Protein AF-A0AAU3SQ61-F1 (afdb_monomer_lite)

Secondary structure (DSSP, 8-state):
---PPPPPPPPPPP---PPPPPP-------PPPP-----S----EEEEEE--SSTTSPPEEEEEETTS-EEEEESHHHHHHHHHHHHHHHHH-TTTS------

Radius of gyration: 33.77 Å; chains: 1; bounding box: 32×100×55 Å

Sequence (103 aa):
MTARPGPAEPAPALDGSSAPKGVAEGVPSSVRPDPHADDGRRPIAWLHIVAPPSYGASPSVRSWCSCGRDLFAAGRARALALITDHAEHRTACSRLTPRREAA

Structure (mmCIF, N/CA/C/O backbone):
data_AF-A0AAU3SQ61-F1
#
_entry.id   AF-A0AAU3SQ61-F1
#
loop_
_atom_site.group_PDB
_atom_site.id
_atom_site.type_symbol
_atom_site.label_atom_id
_atom_site.label_alt_id
_atom_site.label_comp_id
_atom_site.label_asym_id
_atom_site.label_entity_id
_atom_site.label_seq_id
_atom_site.pdbx_PDB_ins_code
_atom_site.Cartn_x
_atom_site.Cartn_y
_atom_site.Cartn_z
_atom_site.occupancy
_atom_site.B_iso_or_equiv
_atom_site.auth_seq_id
_atom_site.auth_comp_id
_atom_site.auth_asym_id
_atom_site.auth_atom_id
_atom_site.pdbx_PDB_model_num
ATOM 1 N N . MET A 1 1 ? -15.084 -85.965 -29.846 1.00 39.06 1 MET A N 1
ATOM 2 C CA . MET A 1 1 ? -14.649 -86.824 -28.728 1.00 39.06 1 MET A CA 1
ATOM 3 C C . MET A 1 1 ? -13.791 -85.987 -27.798 1.00 39.06 1 MET A C 1
ATOM 5 O O . MET A 1 1 ? -13.007 -85.171 -28.254 1.00 39.06 1 MET A O 1
ATOM 9 N N . THR A 1 2 ? -14.094 -86.116 -26.518 1.00 41.81 2 THR A N 1
ATOM 10 C CA . THR A 1 2 ? -13.702 -85.342 -25.335 1.00 41.81 2 THR A CA 1
ATOM 11 C C . THR A 1 2 ? -12.221 -85.401 -24.959 1.00 41.81 2 THR A C 1
ATOM 13 O O . THR A 1 2 ? -11.643 -86.478 -25.004 1.00 41.81 2 THR A O 1
ATOM 16 N N . ALA A 1 3 ? -11.690 -84.300 -24.414 1.00 50.41 3 ALA A N 1
ATOM 17 C CA . ALA A 1 3 ? -10.886 -84.305 -23.183 1.00 50.41 3 ALA A CA 1
ATOM 18 C C . ALA A 1 3 ? -10.803 -82.878 -22.605 1.00 50.41 3 ALA A C 1
ATOM 20 O O . ALA A 1 3 ? -10.252 -81.971 -23.221 1.00 50.41 3 ALA A O 1
ATOM 21 N N . ARG A 1 4 ? -11.393 -82.677 -21.424 1.00 60.94 4 ARG A N 1
ATOM 22 C CA . ARG A 1 4 ? -11.260 -81.470 -20.595 1.00 60.94 4 ARG A CA 1
ATOM 23 C C . ARG A 1 4 ? -10.007 -81.678 -19.723 1.00 60.94 4 ARG A C 1
ATOM 25 O O . ARG A 1 4 ? -9.978 -82.696 -19.033 1.00 60.94 4 ARG A O 1
ATOM 32 N N . PRO A 1 5 ? -8.988 -80.801 -19.720 1.00 60.19 5 PRO A N 1
ATOM 33 C CA . PRO A 1 5 ? -7.881 -80.926 -18.772 1.00 60.19 5 PRO A CA 1
ATOM 34 C C . PRO A 1 5 ? -8.380 -80.593 -17.360 1.00 60.19 5 PRO A C 1
ATOM 36 O O . PRO A 1 5 ? -9.053 -79.578 -17.167 1.00 60.19 5 PRO A O 1
ATOM 39 N N . GLY A 1 6 ? -8.111 -81.477 -16.397 1.00 56.72 6 GLY A N 1
ATOM 40 C CA . GLY A 1 6 ? -8.502 -81.311 -14.996 1.00 56.72 6 GLY A CA 1
ATOM 41 C C . GLY A 1 6 ? -7.774 -80.143 -14.312 1.00 56.72 6 GLY A C 1
ATOM 42 O O . GLY A 1 6 ? -6.679 -79.774 -14.739 1.00 56.72 6 GLY A O 1
ATOM 43 N N . PRO A 1 7 ? -8.369 -79.535 -13.273 1.00 62.69 7 PRO A N 1
ATOM 44 C CA . PRO A 1 7 ? -7.730 -78.458 -12.523 1.00 62.69 7 PRO A CA 1
ATOM 45 C C . PRO A 1 7 ? -6.493 -78.969 -11.767 1.00 62.69 7 PRO A C 1
ATOM 47 O O . PRO A 1 7 ? -6.518 -80.050 -11.183 1.00 62.69 7 PRO A O 1
ATOM 50 N N . ALA A 1 8 ? -5.415 -78.182 -11.794 1.00 52.16 8 ALA A N 1
ATOM 51 C CA . ALA A 1 8 ? -4.176 -78.466 -11.080 1.00 52.16 8 ALA A CA 1
ATOM 52 C C . ALA A 1 8 ? -4.361 -78.292 -9.562 1.00 52.16 8 ALA A C 1
ATOM 54 O O . ALA A 1 8 ? -4.909 -77.289 -9.104 1.00 52.16 8 ALA A O 1
ATOM 55 N N . GLU A 1 9 ? -3.894 -79.278 -8.800 1.00 57.25 9 GLU A N 1
ATOM 56 C CA . GLU A 1 9 ? -3.833 -79.272 -7.338 1.00 57.25 9 GLU A CA 1
ATOM 57 C C . GLU A 1 9 ? -2.821 -78.209 -6.854 1.00 57.25 9 GLU A C 1
ATOM 59 O O . GLU A 1 9 ? -1.709 -78.146 -7.389 1.00 57.25 9 GLU A O 1
ATOM 64 N N . PRO A 1 10 ? -3.164 -77.333 -5.891 1.00 56.12 10 PRO A N 1
ATOM 65 C CA . PRO A 1 10 ? -2.216 -76.351 -5.375 1.00 56.12 10 PRO A CA 1
ATOM 66 C C . PRO A 1 10 ? -1.164 -77.010 -4.467 1.00 56.12 10 PRO A C 1
ATOM 68 O O . PRO A 1 10 ? -1.493 -77.741 -3.536 1.00 56.12 10 PRO A O 1
ATOM 71 N N . ALA A 1 11 ? 0.109 -76.710 -4.737 1.00 49.41 11 ALA A N 1
ATOM 72 C CA . ALA A 1 11 ? 1.262 -77.138 -3.946 1.00 49.41 11 ALA A CA 1
ATOM 73 C C . ALA A 1 11 ? 1.227 -76.569 -2.507 1.00 49.41 11 ALA A C 1
ATOM 75 O O . ALA A 1 11 ? 0.710 -75.465 -2.306 1.00 49.41 11 ALA A O 1
ATOM 76 N N . PRO A 1 12 ? 1.798 -77.272 -1.506 1.00 54.41 12 PRO A N 1
ATOM 77 C CA . PRO A 1 12 ? 1.815 -76.794 -0.127 1.00 54.41 12 PRO A CA 1
ATOM 78 C C . PRO A 1 12 ? 2.616 -75.492 -0.010 1.00 54.41 12 PRO A C 1
ATOM 80 O O . PRO A 1 12 ? 3.714 -75.363 -0.556 1.00 54.41 12 PRO A O 1
ATOM 83 N N . ALA A 1 13 ? 2.054 -74.523 0.713 1.00 54.97 13 ALA A N 1
ATOM 84 C CA . ALA A 1 13 ? 2.732 -73.278 1.034 1.00 54.97 13 ALA A CA 1
ATOM 85 C C . ALA A 1 13 ? 3.949 -73.563 1.929 1.00 54.97 13 ALA A C 1
ATOM 87 O O . ALA A 1 13 ? 3.836 -74.252 2.940 1.00 54.97 13 ALA A O 1
ATOM 88 N N . LEU A 1 14 ? 5.113 -73.029 1.552 1.00 51.00 14 LEU A N 1
ATOM 89 C CA . LEU A 1 14 ? 6.278 -72.980 2.429 1.00 51.00 14 LEU A CA 1
ATOM 90 C C . LEU A 1 14 ? 6.000 -71.973 3.551 1.00 51.00 14 LEU A C 1
ATOM 92 O O . LEU A 1 14 ? 5.819 -70.782 3.288 1.00 51.00 14 LEU A O 1
ATOM 96 N N . ASP A 1 15 ? 5.997 -72.462 4.789 1.00 52.12 15 ASP A N 1
ATOM 97 C CA . ASP A 1 15 ? 6.006 -71.656 6.008 1.00 52.12 15 ASP A CA 1
ATOM 98 C C . ASP A 1 15 ? 7.290 -70.816 6.067 1.00 52.12 15 ASP A C 1
ATOM 100 O O . ASP A 1 15 ? 8.348 -71.255 6.517 1.00 52.12 15 ASP A O 1
ATOM 104 N N . GLY A 1 16 ? 7.201 -69.585 5.570 1.00 46.91 16 GLY A N 1
ATOM 105 C CA . GLY A 1 16 ? 8.253 -68.581 5.638 1.00 46.91 16 GLY A CA 1
ATOM 106 C C . GLY A 1 16 ? 7.815 -67.417 6.515 1.00 46.91 16 GLY A C 1
ATOM 107 O O . GLY A 1 16 ? 7.321 -66.410 6.011 1.00 46.91 16 GLY A O 1
ATOM 108 N N . SER A 1 17 ? 7.993 -67.535 7.831 1.00 56.91 17 SER A N 1
ATOM 109 C CA . SER A 1 17 ? 7.802 -66.418 8.762 1.00 56.91 17 SER A CA 1
ATOM 110 C C . SER A 1 17 ? 8.841 -65.324 8.482 1.00 56.91 17 SER A C 1
ATOM 112 O O . SER A 1 17 ? 9.988 -65.419 8.917 1.00 56.91 17 SER A O 1
ATOM 114 N N . SER A 1 18 ? 8.452 -64.268 7.763 1.00 59.12 18 SER A N 1
ATOM 115 C CA . SER A 1 18 ? 9.263 -63.051 7.641 1.00 59.12 18 SER A CA 1
ATOM 116 C C . SER A 1 18 ? 9.204 -62.257 8.947 1.00 59.12 18 SER A C 1
ATOM 118 O O . SER A 1 18 ? 8.121 -61.951 9.444 1.00 59.12 18 SER A O 1
ATOM 120 N N . ALA A 1 19 ? 10.370 -61.917 9.501 1.00 57.34 19 ALA A N 1
ATOM 121 C CA . ALA A 1 19 ? 10.487 -61.052 10.674 1.00 57.34 19 ALA A CA 1
ATOM 122 C C . ALA A 1 19 ? 9.799 -59.688 10.429 1.00 57.34 19 ALA A C 1
ATOM 124 O O . ALA A 1 19 ? 9.856 -59.175 9.305 1.00 57.34 19 ALA A O 1
ATOM 125 N N . PRO A 1 20 ? 9.164 -59.070 11.444 1.00 60.62 20 PRO A N 1
ATOM 126 C CA . PRO A 1 20 ? 8.518 -57.778 11.266 1.00 60.62 20 PRO A CA 1
ATOM 127 C C . PRO A 1 20 ? 9.551 -56.707 10.904 1.00 60.62 20 PRO A C 1
ATOM 129 O O . PRO A 1 20 ? 10.582 -56.543 11.556 1.00 60.62 20 PRO A O 1
ATOM 132 N N . LYS A 1 21 ? 9.248 -55.967 9.836 1.00 60.75 21 LYS A N 1
ATOM 133 C CA . LYS A 1 21 ? 10.020 -54.815 9.372 1.00 60.75 21 LYS A CA 1
ATOM 134 C C . LYS A 1 21 ? 10.051 -53.762 10.486 1.00 60.75 21 LYS A C 1
ATOM 136 O O . LYS A 1 21 ? 8.998 -53.293 10.911 1.00 60.75 21 LYS A O 1
ATOM 141 N N . GLY A 1 22 ? 11.247 -53.418 10.965 1.00 57.59 22 GLY A N 1
ATOM 142 C CA . GLY A 1 22 ? 11.435 -52.394 11.994 1.00 57.59 22 GLY A CA 1
ATOM 143 C C . GLY A 1 22 ? 10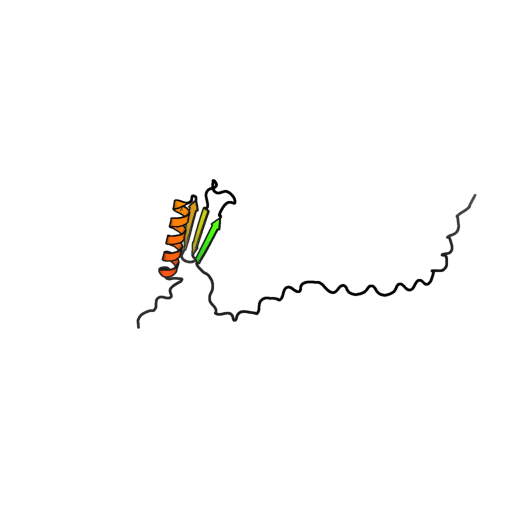.862 -51.042 11.563 1.00 57.59 22 GLY A C 1
ATOM 144 O O . GLY A 1 22 ? 10.955 -50.660 10.394 1.00 57.59 22 GLY A O 1
ATOM 145 N N . VAL A 1 23 ? 10.251 -50.334 12.512 1.00 63.50 23 VAL A N 1
ATOM 146 C CA . VAL A 1 23 ? 9.765 -48.962 12.330 1.00 63.50 23 VAL A CA 1
ATOM 147 C C . VAL A 1 23 ? 10.960 -48.059 12.026 1.00 63.50 23 VAL A C 1
ATOM 149 O O . VAL A 1 23 ? 11.911 -48.005 12.802 1.00 63.50 23 VAL A O 1
ATOM 152 N N . ALA A 1 24 ? 10.921 -47.351 10.898 1.00 66.12 24 ALA A N 1
ATOM 153 C CA . ALA A 1 24 ? 11.857 -46.266 10.645 1.00 66.12 24 ALA A CA 1
ATOM 154 C C . ALA A 1 24 ? 11.448 -45.059 11.507 1.00 66.12 24 ALA A C 1
ATOM 156 O O . ALA A 1 24 ? 10.442 -44.407 11.231 1.00 66.12 24 ALA A O 1
ATOM 157 N N . GLU A 1 25 ? 12.216 -44.777 12.557 1.00 63.78 25 GLU A N 1
ATOM 158 C CA . GLU A 1 25 ? 12.196 -43.481 13.239 1.00 63.78 25 GLU A CA 1
ATOM 159 C C . GLU A 1 25 ? 12.711 -42.409 12.267 1.00 63.78 25 GLU A C 1
ATOM 161 O O . GLU A 1 25 ? 13.807 -42.548 11.721 1.00 63.78 25 GLU A O 1
ATOM 166 N N . GLY A 1 26 ? 11.931 -41.349 12.024 1.00 67.25 26 GLY A N 1
ATOM 167 C CA . GLY A 1 26 ? 12.428 -40.216 11.233 1.00 67.25 26 GLY A CA 1
ATOM 168 C C . GLY A 1 26 ? 11.421 -39.410 10.414 1.00 67.25 26 GLY A C 1
ATOM 169 O O . GLY A 1 26 ? 11.822 -38.824 9.411 1.00 67.25 26 GLY A O 1
ATOM 170 N N . VAL A 1 27 ? 10.139 -39.334 10.789 1.00 70.06 27 VAL A N 1
ATOM 171 C CA . VAL A 1 27 ? 9.267 -38.275 10.244 1.00 70.06 27 VAL A CA 1
ATOM 172 C C . VAL A 1 27 ? 9.483 -37.015 11.085 1.00 70.06 27 VAL A C 1
ATOM 174 O O . VAL A 1 27 ? 9.158 -37.043 12.275 1.00 70.06 27 VAL A O 1
ATOM 177 N N . PRO A 1 28 ? 10.000 -35.902 10.528 1.00 64.94 28 PRO A N 1
ATOM 178 C CA . PRO A 1 28 ? 9.994 -34.638 11.246 1.00 64.94 28 PRO A CA 1
ATOM 179 C C . PRO A 1 28 ? 8.538 -34.234 11.484 1.00 64.94 28 PRO A C 1
ATOM 181 O O . PRO A 1 28 ? 7.820 -33.827 10.568 1.00 64.94 28 PRO A O 1
ATOM 184 N N . SER A 1 29 ? 8.088 -34.382 12.729 1.00 69.69 29 SER A N 1
ATOM 185 C CA . SER A 1 29 ? 6.794 -33.867 13.152 1.00 69.69 29 SER A CA 1
ATOM 186 C C . SER A 1 29 ? 6.854 -32.352 13.038 1.00 69.69 29 SER A C 1
ATOM 188 O O . SER A 1 29 ? 7.585 -31.688 13.769 1.00 69.69 29 SER A O 1
ATOM 190 N N . SER A 1 30 ? 6.105 -31.799 12.088 1.00 73.12 30 SER A N 1
ATOM 191 C CA . SER A 1 30 ? 5.873 -30.361 12.048 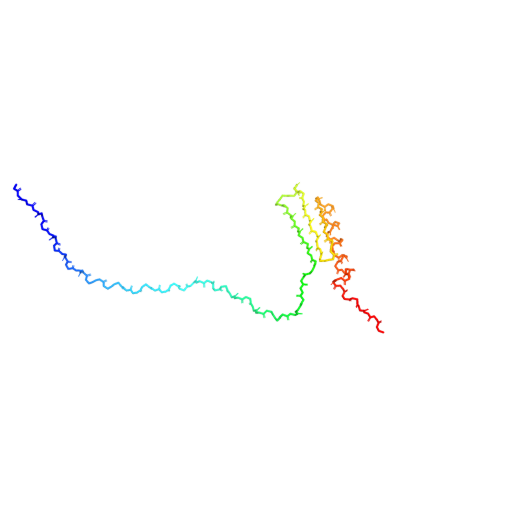1.00 73.12 30 SER A CA 1
ATOM 192 C C . SER A 1 30 ? 5.013 -30.025 13.263 1.00 73.12 30 SER A C 1
ATOM 194 O O . SER A 1 30 ? 3.812 -30.296 13.263 1.00 73.12 30 SER A O 1
ATOM 196 N N . VAL A 1 31 ? 5.638 -29.519 14.328 1.00 80.44 31 VAL A N 1
ATOM 197 C CA . VAL A 1 31 ? 4.923 -29.038 15.515 1.00 80.44 31 VAL A CA 1
ATOM 198 C C . VAL A 1 31 ? 3.930 -27.981 15.043 1.00 80.44 31 VAL A C 1
ATOM 200 O O . VAL A 1 31 ? 4.308 -27.025 14.361 1.00 80.44 31 VAL A O 1
ATOM 203 N N . ARG A 1 32 ? 2.639 -28.183 15.334 1.00 76.62 32 ARG A N 1
ATOM 204 C CA . ARG A 1 32 ? 1.632 -27.163 15.039 1.00 76.62 32 ARG A CA 1
ATOM 205 C C . ARG A 1 32 ? 1.984 -25.902 15.830 1.00 76.62 32 ARG A C 1
ATOM 207 O O . ARG A 1 32 ? 2.336 -26.038 16.999 1.00 76.62 32 ARG A O 1
ATOM 214 N N . PRO A 1 33 ? 1.872 -24.706 15.228 1.00 77.62 33 PRO A N 1
ATOM 215 C CA . PRO A 1 33 ? 1.995 -23.468 15.980 1.00 77.62 33 PRO A CA 1
ATOM 216 C C . PRO A 1 33 ? 1.055 -23.494 17.186 1.00 77.62 33 PRO A C 1
ATOM 218 O O . PRO A 1 33 ? -0.096 -23.926 17.052 1.00 77.62 33 PRO A O 1
ATOM 221 N N . ASP A 1 34 ? 1.545 -23.035 18.338 1.00 81.44 34 ASP A N 1
ATOM 222 C CA . ASP A 1 34 ? 0.699 -22.847 19.511 1.00 81.44 34 ASP A CA 1
ATOM 223 C C . ASP A 1 34 ? -0.487 -21.944 19.142 1.00 81.44 34 ASP A C 1
ATOM 225 O O . ASP A 1 34 ? -0.300 -20.926 18.462 1.00 81.44 34 ASP A O 1
ATOM 229 N N . PRO A 1 35 ? -1.718 -22.289 19.556 1.00 78.88 35 PRO A N 1
ATOM 230 C CA . PRO A 1 35 ? -2.866 -21.432 19.324 1.00 78.88 35 PRO A CA 1
ATOM 231 C C . PRO A 1 35 ? -2.635 -20.063 19.969 1.00 78.88 35 PRO A C 1
ATOM 233 O O . PRO A 1 35 ? -2.568 -19.935 21.192 1.00 78.88 35 PRO A O 1
ATOM 236 N N . HIS A 1 36 ? -2.533 -19.021 19.150 1.00 77.75 36 HIS A N 1
ATOM 237 C CA . HIS A 1 36 ? -2.585 -17.653 19.647 1.00 77.75 36 HIS A CA 1
ATOM 238 C C . HIS A 1 36 ? -4.010 -17.358 20.134 1.00 77.75 36 HIS A C 1
ATOM 240 O O . HIS A 1 36 ? -4.977 -17.661 19.431 1.00 77.75 36 HIS A O 1
ATOM 246 N N . ALA A 1 37 ? -4.149 -16.776 21.331 1.00 83.38 37 ALA A N 1
ATOM 247 C CA . ALA A 1 37 ? -5.440 -16.295 21.817 1.00 83.38 37 ALA A CA 1
ATOM 248 C C . ALA A 1 37 ? -6.024 -15.288 20.810 1.00 83.38 37 ALA A C 1
ATOM 250 O O . ALA A 1 37 ? -5.322 -14.367 20.391 1.00 83.38 37 ALA A O 1
ATOM 251 N N . ASP A 1 38 ? -7.287 -15.474 20.4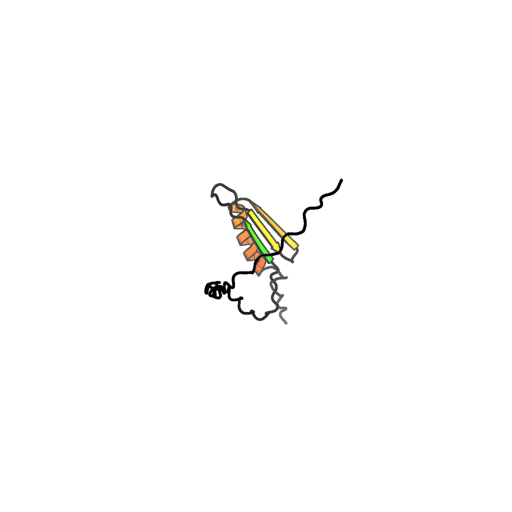09 1.00 83.75 38 ASP A N 1
ATOM 252 C CA . ASP A 1 38 ? -7.963 -14.546 19.496 1.00 83.75 38 ASP A CA 1
ATOM 253 C C . ASP A 1 38 ? -8.120 -13.190 20.191 1.00 83.75 38 ASP A C 1
ATOM 255 O O . ASP A 1 38 ? -8.897 -13.046 21.133 1.00 83.75 38 ASP A O 1
ATOM 259 N N . ASP A 1 39 ? -7.376 -12.186 19.731 1.00 82.38 39 ASP A N 1
ATOM 260 C CA . ASP A 1 39 ? -7.443 -10.819 20.257 1.00 82.38 39 ASP A CA 1
ATOM 261 C C . ASP A 1 39 ? -8.575 -9.993 19.613 1.00 82.38 39 ASP A C 1
ATOM 263 O O . ASP A 1 39 ? -8.678 -8.783 19.828 1.00 82.38 39 ASP A O 1
ATOM 267 N N . GLY A 1 40 ? -9.418 -10.638 18.795 1.00 82.31 40 GLY A N 1
ATOM 268 C CA . GLY A 1 40 ? -10.544 -10.033 18.087 1.00 82.31 40 GLY A CA 1
ATOM 269 C C . GLY A 1 40 ? -10.142 -9.059 16.976 1.00 82.31 40 GLY A C 1
ATOM 270 O O . GLY A 1 40 ? -11.011 -8.539 16.271 1.00 82.31 40 GLY A O 1
ATOM 271 N N . ARG A 1 41 ? -8.845 -8.800 16.767 1.00 81.06 41 ARG A N 1
ATOM 272 C CA . ARG A 1 41 ? -8.387 -7.896 15.712 1.00 81.06 41 ARG A CA 1
ATOM 273 C C . ARG A 1 41 ? -8.445 -8.622 14.380 1.00 81.06 41 ARG A C 1
ATOM 275 O O . ARG A 1 41 ? -8.130 -9.806 14.257 1.00 81.06 41 ARG A O 1
ATOM 282 N N . ARG A 1 42 ? -8.874 -7.905 13.347 1.00 83.50 42 ARG A N 1
ATOM 283 C CA . ARG A 1 42 ? -8.898 -8.403 11.970 1.00 83.50 42 ARG A CA 1
ATOM 284 C C . ARG A 1 42 ? -8.113 -7.427 11.094 1.00 83.50 42 ARG A C 1
ATOM 286 O O . ARG A 1 42 ? -8.276 -6.216 11.257 1.00 83.50 42 ARG A O 1
ATOM 293 N N . PRO A 1 43 ? -7.250 -7.904 10.183 1.00 82.88 43 PRO A N 1
ATOM 294 C CA . PRO A 1 43 ? -6.593 -7.027 9.226 1.00 82.88 43 PRO A CA 1
ATOM 295 C C . PRO A 1 43 ? -7.646 -6.445 8.279 1.00 82.88 43 PRO A C 1
ATOM 297 O O . PRO A 1 43 ? -8.442 -7.184 7.708 1.00 82.88 43 PRO A O 1
ATOM 300 N N . ILE A 1 44 ? -7.653 -5.122 8.118 1.00 89.50 44 ILE A N 1
ATOM 301 C CA . ILE A 1 44 ? -8.603 -4.428 7.231 1.00 89.50 44 ILE A CA 1
ATOM 302 C C . ILE A 1 44 ? -7.931 -3.591 6.137 1.00 89.50 44 ILE A C 1
ATOM 304 O O . ILE A 1 44 ? -8.620 -3.054 5.272 1.00 89.50 44 ILE A O 1
ATOM 308 N N . ALA A 1 45 ? -6.600 -3.481 6.164 1.00 93.12 45 ALA A N 1
ATOM 309 C CA . ALA A 1 45 ? -5.796 -2.862 5.117 1.00 93.12 45 ALA A CA 1
ATOM 310 C C . ALA A 1 45 ? -4.637 -3.784 4.743 1.00 93.12 45 ALA A C 1
ATOM 312 O O . ALA A 1 45 ? -3.935 -4.297 5.620 1.00 93.12 45 ALA A O 1
ATOM 313 N N . TRP A 1 46 ? -4.434 -3.952 3.443 1.00 96.19 46 TRP A N 1
ATOM 314 C CA . TRP A 1 46 ? -3.488 -4.885 2.855 1.00 96.19 46 TRP A CA 1
ATOM 315 C C . TRP A 1 46 ? -2.610 -4.205 1.811 1.00 96.19 46 TRP A C 1
ATOM 317 O O . TRP A 1 46 ? -3.016 -3.250 1.143 1.00 96.19 46 TRP A O 1
ATOM 327 N N . LEU A 1 47 ? -1.403 -4.744 1.672 1.00 97.88 47 LEU A N 1
ATOM 328 C CA . LEU A 1 47 ? -0.404 -4.326 0.706 1.00 97.88 47 LEU A CA 1
ATOM 329 C C . LEU A 1 47 ? 0.176 -5.580 0.052 1.00 97.88 47 LEU A C 1
ATOM 331 O O . LEU A 1 47 ? 0.766 -6.419 0.729 1.00 97.88 47 LEU A O 1
ATOM 335 N N . HIS A 1 48 ? -0.002 -5.710 -1.257 1.00 98.00 48 HIS A N 1
ATOM 336 C CA . HIS A 1 48 ? 0.583 -6.776 -2.059 1.00 98.00 48 HIS A CA 1
ATOM 337 C C . HIS A 1 48 ? 1.710 -6.200 -2.906 1.00 98.00 48 HIS A C 1
ATOM 339 O O . HIS A 1 48 ? 1.482 -5.280 -3.690 1.00 98.00 48 HIS A O 1
ATOM 345 N N . ILE A 1 49 ? 2.917 -6.736 -2.742 1.00 97.50 49 ILE A N 1
ATOM 346 C CA . ILE A 1 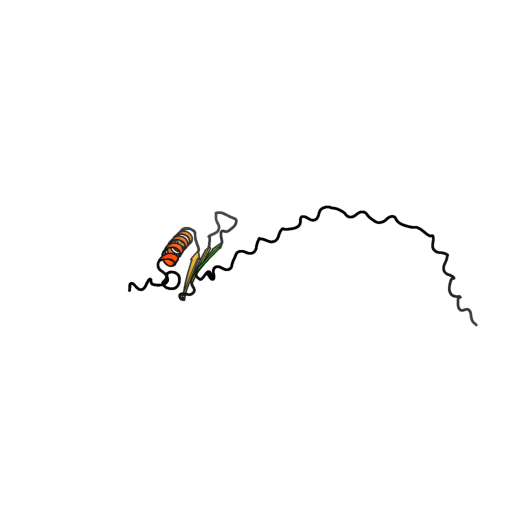49 ? 4.119 -6.305 -3.454 1.00 97.50 49 ILE A CA 1
ATOM 347 C C . ILE A 1 49 ? 4.610 -7.481 -4.286 1.00 97.50 49 ILE A C 1
ATOM 349 O O . ILE A 1 49 ? 4.908 -8.545 -3.750 1.00 97.50 49 ILE A O 1
ATOM 353 N N . VAL A 1 50 ? 4.737 -7.269 -5.590 1.00 97.44 50 VAL A N 1
ATOM 354 C CA . VAL A 1 50 ? 5.377 -8.210 -6.505 1.00 97.44 50 VAL A CA 1
ATOM 355 C C . VAL A 1 50 ? 6.733 -7.632 -6.879 1.00 97.44 50 VAL 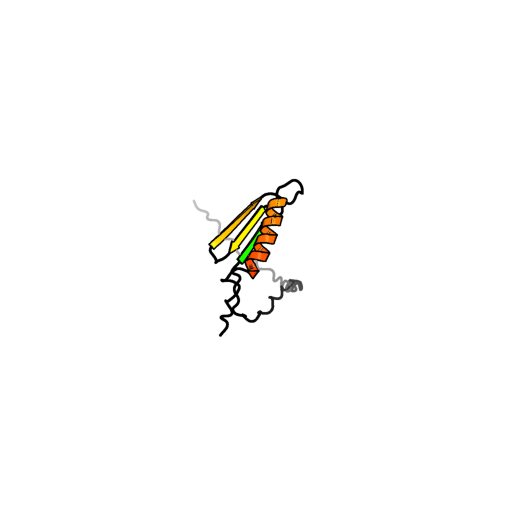A C 1
ATOM 357 O O . VAL A 1 50 ? 6.813 -6.646 -7.617 1.00 97.44 50 VAL A O 1
ATOM 360 N N . ALA A 1 51 ? 7.790 -8.248 -6.354 1.00 92.81 51 ALA A N 1
ATOM 361 C CA . ALA A 1 51 ? 9.173 -7.984 -6.727 1.00 92.81 51 ALA A CA 1
ATOM 362 C C . ALA A 1 51 ? 9.633 -9.077 -7.711 1.00 92.81 51 ALA A C 1
ATOM 364 O O . ALA A 1 51 ? 9.762 -10.235 -7.311 1.00 92.81 51 ALA A O 1
ATOM 365 N N . PRO A 1 52 ? 9.830 -8.752 -8.999 1.00 92.56 52 PRO A N 1
ATOM 366 C CA . PRO A 1 52 ? 10.310 -9.708 -9.987 1.00 92.56 52 PRO A CA 1
ATOM 367 C C . PRO A 1 52 ? 11.702 -10.263 -9.637 1.00 92.56 52 PRO A C 1
ATOM 369 O O . PRO A 1 52 ? 12.478 -9.584 -8.964 1.00 92.56 52 PRO A O 1
ATOM 372 N N . PRO A 1 53 ? 12.070 -11.450 -10.151 1.00 90.81 53 PRO A N 1
ATOM 373 C CA . PRO A 1 53 ? 13.359 -12.083 -9.858 1.00 90.81 53 PRO A CA 1
ATOM 374 C C . PRO A 1 53 ? 14.566 -11.364 -10.487 1.00 90.81 53 PRO A C 1
ATOM 376 O O . PRO A 1 53 ? 15.704 -11.666 -10.142 1.00 90.81 53 PRO A O 1
ATOM 379 N N . SER A 1 54 ? 14.343 -10.427 -11.416 1.00 92.19 54 SER A N 1
ATOM 380 C CA . SER A 1 54 ? 15.392 -9.659 -12.090 1.00 92.19 54 SER A CA 1
ATOM 381 C C . SER A 1 54 ? 15.267 -8.159 -11.811 1.00 92.19 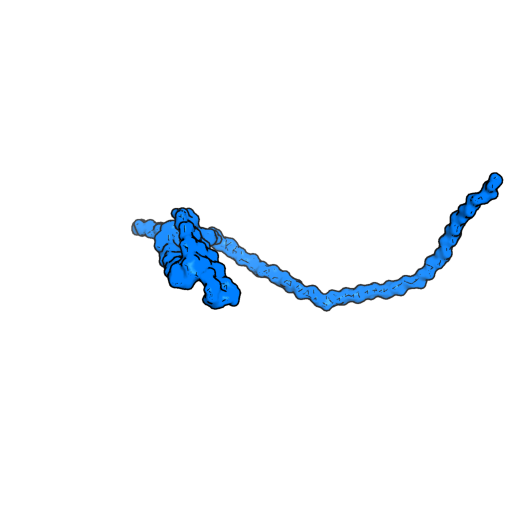54 SER A C 1
ATOM 383 O O . SER A 1 54 ? 14.174 -7.595 -11.817 1.00 92.19 54 SER A O 1
ATOM 385 N N . TYR A 1 55 ? 16.408 -7.486 -11.632 1.00 85.00 55 TYR A N 1
ATOM 386 C CA . TYR A 1 55 ? 16.471 -6.045 -11.340 1.00 85.00 55 TYR A CA 1
ATOM 387 C C . TYR A 1 55 ? 15.947 -5.149 -12.474 1.00 85.00 55 TYR A C 1
ATOM 389 O O . TYR A 1 55 ? 15.556 -4.012 -12.222 1.00 85.00 55 TYR A O 1
ATOM 397 N N . GLY A 1 56 ? 15.946 -5.643 -13.717 1.00 88.75 56 GLY A N 1
ATOM 398 C CA . GLY A 1 56 ? 15.425 -4.909 -14.874 1.00 88.75 56 GLY A CA 1
ATOM 399 C C . GLY A 1 56 ? 13.900 -4.957 -15.005 1.00 88.75 56 GLY A C 1
ATOM 400 O O . GLY A 1 56 ? 13.324 -4.162 -15.745 1.00 88.75 56 GLY A O 1
ATOM 401 N N . ALA A 1 57 ? 13.232 -5.872 -14.300 1.00 92.69 57 ALA A N 1
ATOM 402 C CA . ALA A 1 57 ? 11.784 -5.982 -14.341 1.00 92.69 57 ALA A CA 1
ATOM 403 C C . ALA A 1 57 ? 11.129 -5.018 -13.339 1.00 92.69 57 ALA A C 1
ATOM 405 O O . ALA A 1 57 ? 11.599 -4.803 -12.222 1.00 92.69 57 ALA A O 1
ATOM 406 N N . SER A 1 58 ? 10.019 -4.411 -13.760 1.00 95.38 58 SER A N 1
ATOM 407 C CA . SER A 1 58 ? 9.328 -3.407 -12.951 1.00 95.38 58 SER A CA 1
ATOM 408 C C . SER A 1 58 ? 8.564 -4.060 -11.795 1.00 95.38 58 SER A C 1
ATOM 410 O O . SER A 1 58 ? 7.735 -4.934 -12.051 1.00 95.38 58 SER A O 1
ATOM 412 N N . PRO A 1 59 ? 8.769 -3.624 -10.538 1.00 96.88 59 PRO A N 1
ATOM 413 C CA . PRO A 1 59 ? 7.944 -4.083 -9.430 1.00 96.88 59 PRO A CA 1
ATOM 414 C C . PRO A 1 59 ? 6.518 -3.557 -9.569 1.00 96.88 59 PRO A C 1
ATOM 416 O O . PRO A 1 59 ? 6.289 -2.513 -10.187 1.00 96.88 59 PRO A O 1
ATOM 419 N N . SER A 1 60 ? 5.568 -4.254 -8.955 1.00 97.88 60 SER A N 1
ATOM 420 C CA . SER A 1 60 ? 4.190 -3.781 -8.843 1.00 97.88 60 SER A CA 1
ATOM 421 C C . SER A 1 60 ? 3.698 -3.869 -7.408 1.00 97.88 60 SER A C 1
ATOM 423 O O . SER A 1 60 ? 4.137 -4.720 -6.636 1.00 97.88 60 SER A O 1
ATOM 425 N N . VAL A 1 61 ? 2.820 -2.946 -7.041 1.00 98.38 61 VAL A N 1
ATOM 426 C CA . VAL A 1 61 ? 2.262 -2.822 -5.701 1.00 98.38 61 VAL A CA 1
ATOM 427 C C . VAL A 1 61 ? 0.769 -2.570 -5.827 1.00 98.38 61 VAL A C 1
ATOM 429 O O . VAL A 1 61 ? 0.347 -1.719 -6.607 1.00 98.38 61 VAL A O 1
ATOM 432 N N . ARG A 1 62 ? -0.030 -3.290 -5.042 1.00 98.50 62 ARG A N 1
ATOM 433 C CA . ARG A 1 62 ? -1.458 -3.036 -4.861 1.00 98.50 62 ARG A CA 1
ATOM 434 C C . ARG A 1 62 ? -1.744 -2.807 -3.384 1.00 98.50 62 ARG A C 1
ATOM 436 O O . ARG A 1 62 ? -1.352 -3.616 -2.550 1.00 98.50 62 ARG A O 1
ATOM 443 N N . SER A 1 63 ? -2.423 -1.717 -3.071 1.00 97.81 63 SER A N 1
ATOM 444 C CA . SER A 1 63 ? -2.827 -1.327 -1.722 1.00 97.81 63 SER A CA 1
ATOM 445 C C . SER A 1 63 ? -4.342 -1.279 -1.683 1.00 97.81 63 SER A C 1
ATOM 447 O O . SER A 1 63 ? -4.936 -0.561 -2.482 1.00 97.81 63 SER A O 1
ATOM 449 N N . TRP A 1 64 ? -4.970 -2.010 -0.767 1.00 97.56 64 TRP A N 1
ATOM 450 C CA . TRP A 1 64 ? -6.416 -1.923 -0.587 1.00 97.56 64 TRP A CA 1
ATOM 451 C C . TRP A 1 64 ? -6.812 -1.907 0.884 1.00 97.56 64 TRP A C 1
ATOM 453 O O . TRP A 1 64 ? -6.111 -2.427 1.752 1.00 97.56 64 TRP A O 1
ATOM 463 N N . CYS A 1 65 ? -7.944 -1.276 1.171 1.00 95.81 65 CYS A N 1
ATOM 464 C CA . CYS A 1 65 ? -8.487 -1.120 2.511 1.00 95.81 65 CYS A CA 1
ATOM 465 C C . CYS A 1 65 ? -10.006 -1.279 2.481 1.00 95.81 65 CYS A C 1
ATOM 467 O O . CYS A 1 65 ? -10.669 -0.823 1.547 1.00 95.81 65 CYS A O 1
ATOM 469 N N . SER A 1 66 ? -10.576 -1.833 3.552 1.00 93.88 66 SER A N 1
ATOM 470 C CA . SER A 1 66 ? -12.029 -1.910 3.757 1.00 93.88 66 SER A CA 1
ATOM 471 C C . SER A 1 66 ? -12.712 -0.539 3.735 1.00 93.88 66 SER A C 1
ATOM 473 O O . SER A 1 66 ? -13.938 -0.456 3.654 1.00 93.88 66 SER A O 1
ATOM 475 N N . CYS A 1 67 ? -11.934 0.551 3.779 1.00 93.06 67 CYS A N 1
ATOM 476 C CA . CYS A 1 67 ? -12.463 1.891 3.625 1.00 93.06 67 CYS A CA 1
ATOM 477 C C . CYS A 1 67 ? -12.923 2.268 2.215 1.00 93.06 67 CYS A C 1
ATOM 479 O O . CYS A 1 67 ? -13.510 3.336 2.056 1.00 93.06 67 CYS A O 1
ATOM 481 N N . GLY A 1 68 ? -12.665 1.411 1.226 1.00 94.38 68 GLY A N 1
ATOM 482 C CA . GLY A 1 68 ? -12.929 1.667 -0.189 1.00 94.38 68 GLY A CA 1
ATOM 483 C C . GLY A 1 68 ? -11.695 2.124 -0.971 1.00 94.38 68 GLY A C 1
ATOM 484 O O . GLY A 1 68 ? -11.801 2.382 -2.164 1.00 94.38 68 GLY A O 1
ATOM 485 N N . ARG A 1 69 ? -10.520 2.217 -0.331 1.00 95.12 69 ARG A N 1
ATOM 486 C CA . ARG A 1 69 ? -9.252 2.477 -1.030 1.00 95.12 69 ARG A CA 1
ATOM 487 C C . ARG A 1 69 ? -8.826 1.214 -1.777 1.00 95.12 69 ARG A C 1
ATOM 489 O O . ARG A 1 69 ? -8.694 0.173 -1.142 1.00 95.12 69 ARG A O 1
ATOM 496 N N . ASP A 1 70 ? -8.553 1.323 -3.073 1.00 97.56 70 ASP A N 1
ATOM 497 C CA . ASP A 1 70 ? -7.864 0.307 -3.881 1.00 97.56 70 ASP A CA 1
ATOM 498 C C . ASP A 1 70 ? -6.985 1.038 -4.903 1.00 97.56 70 ASP A C 1
ATOM 500 O O . ASP A 1 70 ? -7.485 1.756 -5.767 1.00 97.56 70 ASP A O 1
ATOM 504 N N . LEU A 1 71 ? -5.670 0.938 -4.741 1.00 98.31 71 LEU A N 1
ATOM 505 C CA . LEU A 1 71 ? -4.672 1.625 -5.550 1.00 98.31 71 LEU A CA 1
ATOM 506 C C . LEU A 1 71 ? -3.659 0.622 -6.080 1.00 98.31 71 LEU A C 1
ATOM 508 O O . LEU A 1 71 ? -3.225 -0.285 -5.370 1.00 98.31 71 LEU A O 1
ATOM 512 N N . PHE A 1 72 ? -3.222 0.843 -7.314 1.00 98.38 72 PHE A N 1
ATOM 513 C CA . PHE A 1 72 ? -2.204 0.040 -7.973 1.00 98.38 72 PHE A CA 1
ATOM 514 C C . PHE A 1 72 ? -1.097 0.931 -8.533 1.00 98.38 72 PHE A C 1
ATOM 516 O O . PHE A 1 72 ? -1.358 1.987 -9.109 1.00 98.38 72 PHE A O 1
ATOM 523 N N . ALA A 1 73 ? 0.146 0.483 -8.396 1.00 98.31 73 ALA A N 1
ATOM 524 C CA . ALA A 1 73 ? 1.317 1.131 -8.957 1.00 98.31 73 ALA A CA 1
ATOM 525 C C . ALA A 1 73 ? 2.263 0.094 -9.562 1.00 98.31 73 ALA A C 1
ATOM 527 O O . ALA A 1 73 ? 2.519 -0.951 -8.971 1.00 98.31 73 ALA A O 1
ATOM 528 N N . ALA A 1 74 ? 2.841 0.422 -10.713 1.00 97.31 74 ALA A N 1
ATOM 529 C CA . ALA A 1 74 ? 3.925 -0.336 -11.324 1.00 97.31 74 ALA A CA 1
ATOM 530 C C . ALA A 1 74 ? 5.143 0.568 -11.548 1.00 97.31 74 ALA A C 1
ATOM 532 O O . ALA A 1 74 ? 5.008 1.775 -11.776 1.00 97.31 74 ALA A O 1
ATOM 533 N N . GLY A 1 75 ? 6.330 -0.029 -11.496 1.00 96.25 75 GLY A N 1
ATOM 534 C CA . GLY A 1 75 ? 7.610 0.662 -11.587 1.00 96.25 75 GLY A CA 1
ATOM 535 C C . GLY A 1 75 ? 8.128 1.120 -10.224 1.00 96.25 75 GLY A C 1
ATOM 536 O O . GLY A 1 75 ? 7.370 1.424 -9.305 1.00 96.25 75 GLY A O 1
ATOM 537 N N . ARG A 1 76 ? 9.457 1.185 -10.095 1.00 94.81 76 ARG A N 1
ATOM 538 C CA . ARG A 1 76 ? 10.151 1.347 -8.807 1.00 94.81 76 ARG A CA 1
ATOM 539 C C . ARG A 1 76 ? 9.740 2.600 -8.031 1.00 94.81 76 ARG A C 1
ATOM 541 O O . ARG A 1 76 ? 9.416 2.502 -6.854 1.00 94.81 76 ARG A O 1
ATOM 548 N N . ALA A 1 77 ? 9.730 3.764 -8.680 1.00 96.69 77 ALA A N 1
ATOM 549 C CA . ALA A 1 77 ? 9.410 5.027 -8.012 1.00 96.69 77 ALA A CA 1
ATOM 550 C C . ALA A 1 77 ? 7.960 5.061 -7.501 1.00 96.69 77 ALA A C 1
ATOM 552 O O . ALA A 1 77 ? 7.710 5.418 -6.354 1.00 96.69 77 ALA A O 1
ATOM 553 N N . ARG A 1 78 ? 7.007 4.627 -8.335 1.00 97.75 78 ARG A N 1
ATOM 554 C CA . ARG A 1 78 ? 5.582 4.604 -7.979 1.00 97.75 78 ARG A CA 1
ATOM 555 C C . ARG A 1 78 ? 5.272 3.539 -6.929 1.00 97.75 78 ARG A C 1
ATOM 557 O O . ARG A 1 78 ? 4.459 3.787 -6.050 1.00 97.75 78 ARG A O 1
ATOM 564 N N . ALA A 1 79 ? 5.941 2.388 -6.998 1.00 97.31 79 ALA A N 1
ATOM 565 C CA . ALA A 1 79 ? 5.850 1.344 -5.984 1.00 97.31 79 ALA A CA 1
ATOM 566 C C . ALA A 1 79 ? 6.270 1.868 -4.604 1.00 97.31 79 ALA A C 1
ATOM 568 O O . ALA A 1 79 ? 5.517 1.719 -3.649 1.00 97.31 79 ALA A O 1
ATOM 569 N N . LEU A 1 80 ? 7.427 2.533 -4.509 1.00 97.50 80 LEU A N 1
ATOM 570 C CA . LEU A 1 80 ? 7.895 3.128 -3.253 1.00 97.50 80 LEU A CA 1
ATOM 571 C C . LEU A 1 80 ? 6.931 4.197 -2.731 1.00 97.50 80 LEU A C 1
ATOM 573 O O . LEU A 1 80 ? 6.587 4.176 -1.554 1.00 97.50 80 LEU A O 1
ATOM 577 N N . ALA A 1 81 ? 6.442 5.077 -3.609 1.00 98.38 81 ALA A N 1
ATOM 578 C CA . ALA A 1 81 ? 5.455 6.084 -3.232 1.00 98.38 81 ALA A CA 1
ATOM 579 C C . ALA A 1 81 ? 4.167 5.450 -2.681 1.00 98.38 81 ALA A C 1
ATOM 581 O O . ALA A 1 81 ? 3.669 5.884 -1.647 1.00 98.38 81 ALA A O 1
ATOM 582 N N . LEU A 1 82 ? 3.662 4.388 -3.320 1.00 98.38 82 LEU A N 1
ATOM 583 C CA . LEU A 1 82 ? 2.458 3.693 -2.864 1.00 98.38 82 LEU A CA 1
ATOM 584 C C . LEU A 1 82 ? 2.673 2.938 -1.541 1.00 98.38 82 LEU A C 1
ATOM 586 O O . LEU A 1 82 ? 1.742 2.816 -0.750 1.00 98.38 82 LEU A O 1
ATOM 590 N N . ILE A 1 83 ? 3.886 2.447 -1.275 1.00 97.81 83 ILE A N 1
ATOM 591 C CA . ILE A 1 83 ? 4.236 1.834 0.016 1.00 97.81 83 ILE A CA 1
ATOM 592 C C . ILE A 1 83 ? 4.186 2.884 1.135 1.00 97.81 83 ILE A C 1
ATOM 594 O O . ILE A 1 83 ? 3.570 2.632 2.172 1.00 97.81 83 ILE A O 1
ATOM 598 N N . THR A 1 84 ? 4.784 4.060 0.922 1.00 98.31 84 THR A N 1
ATOM 599 C CA . THR A 1 84 ? 4.738 5.169 1.890 1.00 98.31 84 THR A CA 1
ATOM 600 C C . THR A 1 84 ? 3.305 5.637 2.130 1.00 98.31 84 THR A C 1
ATOM 602 O O . THR A 1 84 ? 2.858 5.692 3.273 1.00 98.31 84 THR A O 1
ATOM 605 N N . ASP A 1 85 ? 2.550 5.871 1.058 1.00 98.06 85 ASP A N 1
ATOM 606 C CA . ASP A 1 85 ? 1.140 6.263 1.122 1.00 98.06 85 ASP A CA 1
ATOM 607 C C . ASP A 1 85 ? 0.275 5.218 1.853 1.00 98.06 85 ASP A C 1
ATOM 609 O O . ASP A 1 85 ? -0.599 5.570 2.644 1.00 98.06 85 ASP A O 1
ATOM 613 N N . HIS A 1 86 ? 0.536 3.920 1.664 1.00 96.81 86 HIS A N 1
ATOM 614 C CA . HIS A 1 86 ? -0.149 2.871 2.421 1.00 96.81 86 HIS A CA 1
ATOM 615 C C . HIS A 1 86 ? 0.148 2.958 3.927 1.00 96.81 86 HIS A C 1
ATOM 617 O O . HIS A 1 86 ? -0.760 2.774 4.742 1.00 96.81 86 HIS A O 1
ATOM 623 N N . ALA A 1 87 ? 1.396 3.240 4.312 1.00 95.56 87 ALA A N 1
ATOM 624 C CA . ALA A 1 87 ? 1.777 3.382 5.715 1.00 95.56 87 ALA A CA 1
ATOM 625 C C . ALA A 1 87 ? 1.083 4.585 6.376 1.00 95.56 87 ALA A C 1
ATOM 627 O O . ALA A 1 87 ? 0.526 4.443 7.465 1.00 95.56 87 ALA A O 1
ATOM 628 N N . GLU A 1 88 ? 1.038 5.730 5.693 1.00 95.44 88 GLU A N 1
ATOM 629 C CA . GLU A 1 88 ? 0.306 6.923 6.140 1.00 95.44 88 GLU A CA 1
ATOM 630 C C . GLU A 1 88 ? -1.203 6.668 6.202 1.00 95.44 88 GLU A C 1
ATOM 632 O O . GLU A 1 88 ? -1.881 7.012 7.171 1.00 95.44 88 GLU A O 1
ATOM 637 N N . HIS A 1 89 ? -1.753 5.986 5.198 1.00 94.56 89 HIS A N 1
ATOM 638 C CA . HIS A 1 89 ? -3.167 5.651 5.188 1.00 94.56 89 HIS A CA 1
ATOM 639 C C . HIS A 1 89 ? -3.553 4.773 6.382 1.00 94.56 89 HIS A C 1
ATOM 641 O O . HIS A 1 89 ? -4.618 4.975 6.963 1.00 94.56 89 HIS A O 1
ATOM 647 N N . ARG A 1 90 ? -2.702 3.823 6.788 1.00 90.75 90 ARG A N 1
ATOM 648 C CA . ARG A 1 90 ? -2.994 2.950 7.934 1.00 90.75 90 ARG A CA 1
ATOM 649 C C . ARG A 1 90 ? -3.162 3.708 9.250 1.00 90.75 90 ARG A C 1
ATOM 651 O O . ARG A 1 90 ? -3.900 3.232 10.108 1.00 90.75 90 ARG A O 1
ATOM 658 N N . THR A 1 91 ? -2.502 4.851 9.417 1.00 90.31 91 THR A N 1
ATOM 659 C CA . THR A 1 91 ? -2.603 5.669 10.635 1.00 90.31 91 THR A CA 1
ATOM 660 C C . THR A 1 91 ? -3.741 6.685 10.559 1.00 90.31 91 THR A C 1
ATOM 662 O O . THR A 1 91 ? -4.336 7.010 11.582 1.00 90.31 91 THR A O 1
ATOM 665 N N . ALA A 1 92 ? -4.091 7.154 9.359 1.00 91.12 92 ALA A N 1
ATOM 666 C CA . ALA A 1 92 ? -5.151 8.142 9.155 1.00 91.12 92 ALA A CA 1
ATOM 667 C C . ALA A 1 92 ? -6.544 7.534 8.895 1.00 91.12 92 ALA A C 1
ATOM 669 O O . ALA A 1 92 ? -7.556 8.222 9.025 1.00 91.12 92 ALA A O 1
ATOM 670 N N . CYS A 1 93 ? -6.628 6.264 8.492 1.00 90.19 93 CYS A N 1
ATOM 671 C CA . CYS A 1 93 ? -7.894 5.636 8.123 1.00 90.19 93 CYS A CA 1
ATOM 672 C C . CYS A 1 93 ? -8.807 5.464 9.343 1.00 90.19 93 CYS A C 1
ATOM 674 O O . CYS A 1 93 ? -8.529 4.644 10.211 1.00 90.19 93 CYS A O 1
ATOM 676 N N . SER A 1 94 ? -9.956 6.140 9.344 1.00 84.12 94 SER A N 1
ATOM 677 C CA . SER A 1 94 ? -10.960 6.095 10.421 1.00 84.12 94 SER A CA 1
ATOM 678 C C . SER A 1 94 ? -11.570 4.715 10.692 1.00 84.12 94 SER A C 1
ATOM 680 O O . SER A 1 94 ? -12.216 4.514 11.716 1.00 84.12 94 SER A O 1
ATOM 682 N N . ARG A 1 95 ? -11.400 3.751 9.778 1.00 82.62 95 ARG A N 1
ATOM 683 C CA . ARG A 1 95 ? -11.776 2.350 10.023 1.00 82.62 95 ARG A CA 1
ATOM 684 C C . ARG A 1 95 ? -10.702 1.581 10.803 1.00 82.62 95 ARG A C 1
ATOM 686 O O . ARG A 1 95 ? -11.035 0.603 11.459 1.00 82.62 95 ARG A O 1
ATOM 693 N N . LEU A 1 96 ? -9.436 2.002 10.718 1.00 76.81 96 LEU A N 1
ATOM 694 C CA . LEU A 1 96 ? -8.291 1.434 11.448 1.00 76.81 96 LEU A CA 1
ATOM 695 C C . LEU A 1 96 ? -8.044 2.148 12.775 1.00 76.81 96 LEU A C 1
ATOM 697 O O . LEU A 1 96 ? -7.666 1.512 13.757 1.00 76.81 96 LEU A O 1
ATOM 701 N N . THR A 1 97 ? -8.264 3.458 12.810 1.00 67.44 97 THR A N 1
ATOM 702 C CA . THR A 1 97 ? -8.260 4.247 14.031 1.00 67.44 97 THR A CA 1
ATOM 703 C C . THR A 1 97 ? -9.699 4.396 14.506 1.00 67.44 97 THR A C 1
ATOM 705 O O . THR A 1 97 ? -10.437 5.196 13.931 1.00 67.44 97 THR A O 1
ATOM 708 N N . PRO A 1 98 ? -10.154 3.656 15.542 1.00 59.66 98 PRO A N 1
ATOM 709 C CA . PRO A 1 98 ? -11.395 4.037 16.193 1.00 59.66 98 PRO A CA 1
ATOM 710 C C . PRO A 1 98 ? -11.217 5.493 16.610 1.00 59.66 98 PRO A C 1
ATOM 712 O O . PRO A 1 98 ? -10.254 5.821 17.312 1.00 59.66 98 PRO A O 1
ATOM 715 N N . ARG A 1 99 ? -12.092 6.377 16.119 1.00 53.66 99 ARG A N 1
ATOM 716 C CA . ARG A 1 99 ? -12.173 7.747 16.616 1.00 53.66 99 ARG A CA 1
ATOM 717 C C . ARG A 1 99 ? -12.260 7.606 18.131 1.00 53.66 99 ARG A C 1
ATOM 719 O O . ARG A 1 99 ? -13.252 7.088 18.635 1.00 53.66 99 ARG A O 1
ATOM 726 N N . ARG A 1 100 ? -11.201 7.976 18.859 1.00 56.16 100 ARG A N 1
ATOM 727 C CA . ARG A 1 100 ? -11.339 8.261 20.283 1.00 56.16 100 ARG A CA 1
ATOM 728 C C . ARG A 1 100 ? -12.247 9.474 20.306 1.00 56.16 100 ARG A C 1
ATOM 730 O O . ARG A 1 100 ? -11.783 10.589 20.092 1.00 56.16 100 ARG A O 1
ATOM 737 N N . GLU A 1 101 ? -13.549 9.232 20.390 1.00 42.94 101 GLU A N 1
ATOM 738 C CA . GLU A 1 101 ? -14.501 10.283 20.688 1.00 42.94 101 GLU A CA 1
ATOM 739 C C . GLU A 1 101 ? -14.058 10.826 22.042 1.00 42.94 101 GLU A C 1
ATOM 741 O O . GLU A 1 101 ? -14.089 10.119 23.048 1.00 42.94 101 GLU A O 1
ATOM 746 N N . ALA A 1 102 ? -13.472 12.021 22.013 1.00 41.25 102 ALA A N 1
ATOM 747 C CA . ALA A 1 102 ? -13.194 12.780 23.210 1.00 41.25 102 ALA A CA 1
ATOM 748 C C . ALA A 1 102 ? -14.555 13.068 23.850 1.00 41.25 102 ALA A C 1
ATOM 750 O O . ALA A 1 102 ? -15.368 13.784 23.263 1.00 41.25 102 ALA A O 1
ATOM 751 N N . ALA A 1 103 ? -14.807 12.400 24.975 1.00 38.12 103 ALA A N 1
ATOM 752 C CA . ALA A 1 103 ? -15.852 12.762 25.919 1.00 38.12 103 ALA A CA 1
ATOM 753 C C . ALA A 1 103 ? -15.456 14.047 26.655 1.00 38.12 103 ALA A C 1
ATOM 755 O O . ALA A 1 103 ? -14.236 14.224 26.895 1.00 38.12 103 ALA A O 1
#

pLDDT: mean 79.19, std 18.49, range [38.12, 98.5]

Foldseek 3Di:
DDDDDDDDDDDDDDPDDDDDDDDDPDDPPPPDPDDDDCPVDDDFKDKDKADDPDPPAWIKMWIDGPLGDTDIDIGDVRRVVVVVVNVVCCVVPCVNDVPPPDD